Protein AF-A0A3A6MQ26-F1 (afdb_monomer_lite)

Secondary structure (DSSP, 8-state):
---PPPHHHHHHHHHHHHHHHHHHHHHHHHH---HHHHHHHHHHHHHHHHHHHHHHHHHHHTTSS--------------S----------------HHHHHHHHHHHHHHH-TT--TT--GGGSS------

Foldseek 3Di:
DDDDDDPLNVLVVLLVVLVVLLVVLVVCLVPDPDPVVNVVSVVVSVVSVVSNVVSQVVCVVVVSDDDDPDPCPDPPDDVPDPPDPDDDDPDDDDDDVVVVVVVVVVVVCVPDVPDDPPDDPVPPDDDDDDD

pLDDT: mean 73.99, std 23.33, range [37.56, 98.75]

Structure (mmCIF, N/CA/C/O backbone):
data_AF-A0A3A6MQ26-F1
#
_entry.id   AF-A0A3A6MQ26-F1
#
loop_
_atom_site.group_PDB
_atom_site.id
_atom_site.type_symbol
_atom_site.label_atom_id
_atom_site.label_alt_id
_atom_sit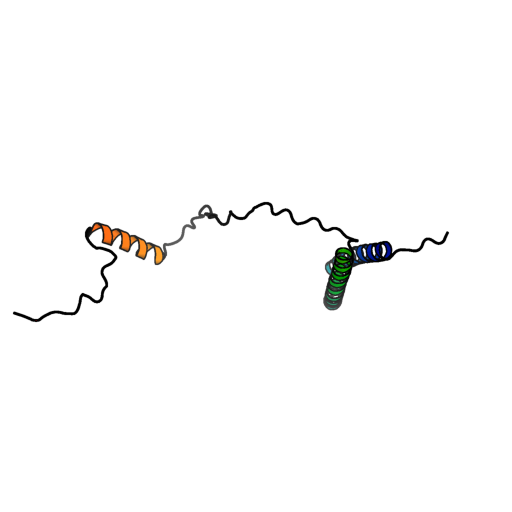e.label_comp_id
_atom_site.label_asym_id
_atom_site.label_entity_id
_atom_site.label_seq_id
_atom_site.pdbx_PDB_ins_code
_atom_site.Cartn_x
_atom_site.Cartn_y
_atom_site.Cartn_z
_atom_site.occupancy
_atom_site.B_iso_or_equiv
_atom_site.auth_seq_id
_atom_site.auth_comp_id
_atom_site.auth_asym_id
_atom_site.auth_atom_id
_atom_site.pdbx_PDB_model_num
ATOM 1 N N . MET A 1 1 ? 26.925 -3.042 -21.849 1.00 47.22 1 MET A N 1
ATOM 2 C CA . MET A 1 1 ? 25.498 -3.212 -22.196 1.00 47.22 1 MET A CA 1
ATOM 3 C C . MET A 1 1 ? 24.687 -2.559 -21.090 1.00 47.22 1 MET A C 1
ATOM 5 O O . MET A 1 1 ? 24.976 -2.830 -19.935 1.00 47.22 1 MET A O 1
ATOM 9 N N . MET A 1 2 ? 23.783 -1.636 -21.421 1.00 57.19 2 MET A N 1
ATOM 10 C CA . MET A 1 2 ? 22.951 -0.926 -20.440 1.00 57.19 2 MET A CA 1
ATOM 11 C C . MET A 1 2 ? 21.754 -1.821 -20.103 1.00 57.19 2 MET A C 1
ATOM 13 O O . MET A 1 2 ? 20.963 -2.114 -20.999 1.00 57.19 2 MET A O 1
ATOM 17 N N . ASN A 1 3 ? 21.660 -2.300 -18.861 1.00 69.44 3 ASN A N 1
ATOM 18 C CA . ASN A 1 3 ? 20.541 -3.130 -18.414 1.00 69.44 3 ASN A CA 1
ATOM 19 C C . ASN A 1 3 ? 19.303 -2.229 -18.318 1.00 69.44 3 ASN A C 1
ATOM 21 O O . ASN A 1 3 ? 19.236 -1.364 -17.447 1.00 69.44 3 ASN A O 1
ATOM 25 N N . LYS A 1 4 ? 18.372 -2.358 -19.267 1.00 80.81 4 LYS A N 1
ATOM 26 C CA . LYS A 1 4 ? 17.081 -1.674 -19.185 1.00 80.81 4 LYS A CA 1
ATOM 27 C C . LYS A 1 4 ? 16.178 -2.503 -18.287 1.00 80.81 4 LYS A C 1
ATOM 29 O O . LYS A 1 4 ? 15.971 -3.673 -18.585 1.00 80.81 4 LYS A O 1
ATOM 34 N N . LEU A 1 5 ? 15.669 -1.881 -17.229 1.00 87.81 5 LEU A N 1
ATOM 35 C CA . LEU A 1 5 ? 14.565 -2.437 -16.458 1.00 87.81 5 LEU A CA 1
ATOM 36 C C . LEU A 1 5 ? 13.350 -2.527 -17.375 1.00 87.81 5 LEU A C 1
ATOM 38 O O . LEU A 1 5 ? 13.033 -1.553 -18.069 1.00 87.81 5 LEU A O 1
ATOM 42 N N . ASP A 1 6 ? 12.723 -3.695 -17.414 1.00 91.94 6 ASP A N 1
ATOM 43 C CA . ASP A 1 6 ? 11.444 -3.845 -18.089 1.00 91.94 6 ASP A CA 1
ATOM 44 C C . ASP A 1 6 ? 10.286 -3.443 -17.156 1.00 91.94 6 ASP A C 1
ATOM 46 O O . ASP A 1 6 ? 10.456 -3.231 -15.952 1.00 91.94 6 ASP A O 1
ATOM 50 N N . ASP A 1 7 ? 9.086 -3.297 -17.719 1.00 94.31 7 ASP A N 1
ATOM 51 C CA . ASP A 1 7 ? 7.893 -2.937 -16.947 1.00 94.31 7 ASP A CA 1
ATOM 52 C C . ASP A 1 7 ? 7.602 -3.941 -15.822 1.00 94.31 7 ASP A C 1
ATOM 54 O O . ASP A 1 7 ? 7.019 -3.575 -14.804 1.00 94.31 7 ASP A O 1
ATOM 58 N N . ARG A 1 8 ? 7.967 -5.215 -15.996 1.00 95.00 8 ARG A N 1
ATOM 59 C CA . ARG A 1 8 ? 7.733 -6.247 -14.988 1.00 95.00 8 ARG A CA 1
ATOM 60 C C . ARG A 1 8 ? 8.676 -6.060 -13.809 1.00 95.00 8 ARG A C 1
ATOM 62 O O . ARG A 1 8 ? 8.207 -6.156 -12.677 1.00 95.00 8 ARG A O 1
ATOM 69 N N . ASP A 1 9 ? 9.948 -5.780 -14.057 1.00 95.31 9 ASP A N 1
ATOM 70 C CA . ASP A 1 9 ? 10.951 -5.516 -13.029 1.00 95.31 9 ASP A CA 1
ATOM 71 C C . ASP A 1 9 ? 10.550 -4.290 -12.204 1.00 95.31 9 ASP A C 1
ATOM 73 O O . ASP A 1 9 ? 10.480 -4.369 -10.980 1.00 95.31 9 ASP A O 1
ATOM 77 N N . ILE A 1 10 ? 10.175 -3.192 -12.873 1.00 96.06 10 ILE A N 1
ATOM 78 C CA . ILE A 1 10 ? 9.740 -1.950 -12.211 1.00 96.06 10 ILE A CA 1
ATOM 79 C C . ILE A 1 10 ? 8.506 -2.198 -11.337 1.00 96.06 10 ILE A C 1
ATOM 81 O O . ILE A 1 10 ? 8.453 -1.771 -10.187 1.00 96.06 10 ILE A O 1
ATOM 85 N N . LEU A 1 11 ? 7.495 -2.892 -11.867 1.00 96.94 11 LEU A N 1
ATOM 86 C CA . LEU A 1 11 ? 6.273 -3.159 -11.108 1.00 96.94 11 LEU A CA 1
ATOM 87 C C . LEU A 1 11 ? 6.490 -4.148 -9.964 1.00 96.94 11 LEU A C 1
ATOM 89 O O . LEU A 1 11 ? 5.805 -4.047 -8.950 1.00 96.94 11 LEU A O 1
ATOM 93 N N . THR A 1 12 ? 7.427 -5.084 -10.116 1.00 96.75 12 THR A N 1
ATOM 94 C CA . THR A 1 12 ? 7.802 -6.014 -9.046 1.00 96.75 12 THR A CA 1
ATOM 95 C C . THR A 1 12 ? 8.464 -5.264 -7.897 1.00 96.75 12 THR A C 1
ATOM 97 O O . THR A 1 12 ? 8.033 -5.434 -6.761 1.00 96.75 12 THR A O 1
ATOM 100 N N . ASP A 1 13 ? 9.417 -4.382 -8.200 1.00 97.31 13 ASP A N 1
ATOM 101 C CA . ASP 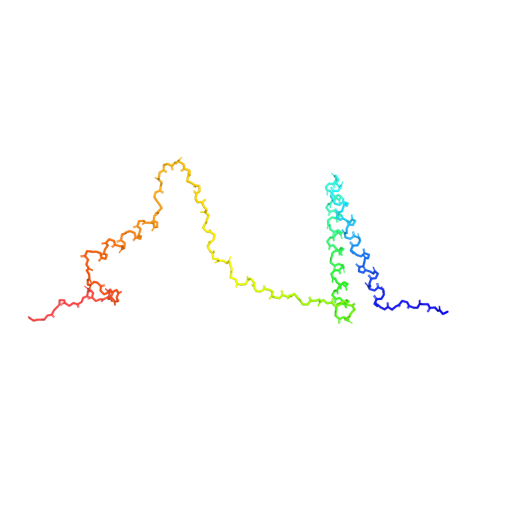A 1 13 ? 10.082 -3.512 -7.222 1.00 97.31 13 ASP A CA 1
ATOM 102 C C . ASP A 1 13 ? 9.059 -2.650 -6.464 1.00 97.31 13 ASP A C 1
ATOM 104 O O . ASP A 1 13 ? 8.947 -2.725 -5.243 1.00 97.31 13 ASP A O 1
ATOM 108 N N . CYS A 1 14 ? 8.170 -1.961 -7.191 1.00 97.62 14 CYS A N 1
ATOM 109 C CA . CYS A 1 14 ? 7.092 -1.176 -6.580 1.00 97.62 14 CYS A CA 1
ATOM 110 C C . CYS A 1 14 ? 6.141 -2.024 -5.710 1.00 97.62 14 CYS A C 1
ATOM 112 O O . CYS A 1 14 ? 5.644 -1.555 -4.686 1.00 97.62 14 CYS A O 1
ATOM 114 N N . LEU A 1 15 ? 5.842 -3.265 -6.112 1.00 98.06 15 LEU A N 1
ATOM 115 C CA . LEU A 1 15 ? 4.981 -4.163 -5.340 1.00 98.06 15 LEU A CA 1
ATOM 116 C C . LEU A 1 15 ? 5.651 -4.604 -4.030 1.00 98.06 15 LEU A C 1
ATOM 118 O O . LEU A 1 15 ? 4.962 -4.779 -3.022 1.00 98.06 15 LEU A O 1
ATOM 122 N N . GLU A 1 16 ? 6.960 -4.847 -4.053 1.00 98.00 16 GLU A N 1
ATOM 123 C CA . GLU A 1 16 ? 7.751 -5.202 -2.874 1.00 98.00 16 GLU A CA 1
ATOM 124 C C . GLU A 1 16 ? 7.878 -4.018 -1.916 1.00 98.00 16 GLU A C 1
ATOM 126 O O . GLU A 1 16 ? 7.569 -4.171 -0.729 1.00 98.00 16 GLU A O 1
ATOM 131 N N . ASP A 1 17 ? 8.196 -2.837 -2.442 1.00 98.19 17 ASP A N 1
ATOM 132 C CA . ASP A 1 17 ? 8.251 -1.591 -1.679 1.00 98.19 17 ASP A CA 1
ATOM 133 C C . ASP A 1 17 ? 6.922 -1.297 -0.987 1.00 98.19 17 ASP A C 1
ATOM 135 O O . ASP A 1 17 ? 6.905 -1.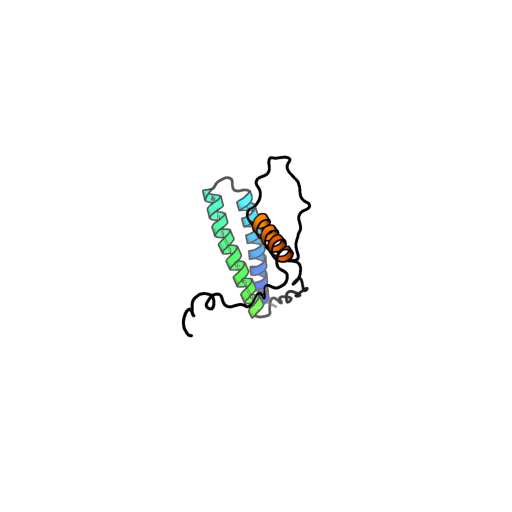016 0.211 1.00 98.19 17 ASP A O 1
ATOM 139 N N . ALA A 1 18 ? 5.793 -1.458 -1.683 1.00 98.12 18 ALA A N 1
ATOM 140 C CA . ALA A 1 18 ? 4.487 -1.196 -1.087 1.00 98.12 18 ALA A CA 1
ATOM 141 C C . ALA A 1 18 ? 4.142 -2.170 0.057 1.00 98.12 18 ALA A C 1
ATOM 143 O O . ALA A 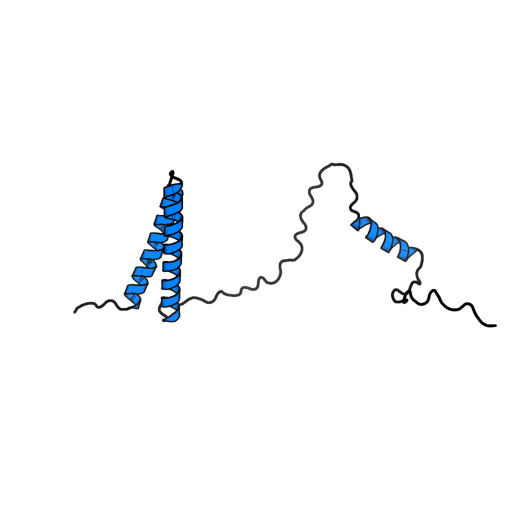1 18 ? 3.551 -1.795 1.074 1.00 98.12 18 ALA A O 1
ATOM 144 N N . LYS A 1 19 ? 4.555 -3.443 -0.045 1.00 98.12 19 LYS A N 1
ATOM 145 C CA . LYS A 1 19 ? 4.403 -4.425 1.050 1.00 98.12 19 LYS A CA 1
ATOM 146 C C . LYS A 1 19 ? 5.278 -4.071 2.247 1.00 98.12 19 LYS A C 1
ATOM 148 O O . LYS A 1 19 ? 4.846 -4.199 3.401 1.00 98.12 19 LYS A O 1
ATOM 153 N N . TRP A 1 20 ? 6.509 -3.649 1.976 1.00 98.44 20 TRP A N 1
ATOM 154 C CA . TRP A 1 20 ? 7.442 -3.231 3.008 1.00 98.44 20 TRP A CA 1
ATOM 155 C C . TRP A 1 20 ? 6.959 -1.954 3.710 1.00 98.44 20 TRP A C 1
ATOM 157 O O . TRP A 1 20 ? 6.869 -1.928 4.938 1.00 98.44 20 TRP A O 1
ATOM 167 N N . GLY A 1 21 ? 6.544 -0.940 2.947 1.00 97.88 21 GLY A N 1
ATOM 168 C CA . GLY A 1 21 ? 5.960 0.305 3.446 1.00 97.88 21 GLY A CA 1
ATOM 169 C C . GLY A 1 21 ? 4.716 0.052 4.294 1.00 97.88 21 GLY A C 1
ATOM 170 O O . GLY A 1 21 ? 4.630 0.527 5.425 1.00 97.88 21 GLY A O 1
ATOM 171 N N . SER A 1 22 ? 3.805 -0.801 3.816 1.00 98.44 22 SER A N 1
ATOM 172 C CA . SER A 1 22 ? 2.632 -1.260 4.571 1.00 98.44 22 SER A CA 1
ATOM 173 C C . SER A 1 22 ? 3.011 -1.872 5.929 1.00 98.44 22 SER A C 1
ATOM 175 O O . SER A 1 22 ? 2.407 -1.548 6.952 1.00 98.44 22 SER A O 1
ATOM 177 N N . SER A 1 23 ? 4.035 -2.728 5.969 1.00 98.56 23 SER A N 1
ATOM 178 C CA . SER A 1 23 ? 4.505 -3.344 7.221 1.00 98.56 23 SER A CA 1
ATOM 179 C C . SER A 1 23 ? 5.106 -2.309 8.180 1.00 98.56 23 SER A C 1
ATOM 181 O O . SER A 1 23 ? 4.846 -2.354 9.383 1.00 98.56 23 SER A O 1
ATOM 183 N N . SER A 1 24 ? 5.858 -1.344 7.649 1.00 98.38 24 SER A N 1
ATOM 184 C CA . SER A 1 24 ? 6.438 -0.240 8.421 1.00 98.38 24 SER A CA 1
ATOM 185 C C . SER A 1 24 ? 5.362 0.669 9.022 1.00 98.38 24 SER A C 1
ATOM 187 O O . SER A 1 24 ? 5.429 0.996 10.208 1.00 98.38 24 SER A O 1
ATOM 189 N N . TYR A 1 25 ? 4.328 1.023 8.250 1.00 98.62 25 TYR A N 1
ATOM 190 C CA . TYR A 1 25 ? 3.185 1.783 8.759 1.00 98.62 25 TYR A CA 1
ATOM 191 C C . TYR A 1 25 ? 2.449 1.039 9.870 1.00 98.62 25 TYR A C 1
ATOM 193 O O . TYR A 1 25 ? 2.110 1.648 10.884 1.00 98.62 25 TYR A O 1
ATOM 201 N N . HIS A 1 26 ? 2.242 -0.271 9.714 1.00 98.56 26 HIS A N 1
ATOM 202 C CA . HIS A 1 26 ? 1.602 -1.083 10.742 1.00 98.56 26 HIS A CA 1
ATOM 203 C C . HIS A 1 26 ? 2.345 -0.992 12.082 1.00 98.56 26 HIS A C 1
ATOM 205 O O . HIS A 1 26 ? 1.726 -0.697 13.105 1.00 98.56 26 HIS A O 1
ATOM 211 N N . MET A 1 27 ? 3.671 -1.160 12.073 1.00 98.69 27 MET A N 1
ATOM 212 C CA . MET A 1 27 ? 4.485 -1.042 13.289 1.00 98.69 27 MET A CA 1
ATOM 213 C C . MET A 1 27 ? 4.436 0.374 13.872 1.00 98.69 27 MET A C 1
ATOM 215 O O . MET A 1 27 ? 4.188 0.540 15.065 1.00 98.69 27 MET A O 1
ATOM 219 N N . ALA A 1 28 ? 4.555 1.406 13.031 1.00 98.50 28 ALA A N 1
ATOM 220 C CA . ALA A 1 28 ? 4.479 2.796 13.477 1.00 98.50 28 ALA A CA 1
ATOM 221 C C . ALA A 1 28 ? 3.129 3.135 14.142 1.00 98.50 28 ALA A C 1
ATOM 223 O O . ALA A 1 28 ? 3.094 3.863 15.131 1.00 98.50 28 ALA A O 1
ATOM 224 N N . ILE A 1 29 ? 2.014 2.593 13.638 1.00 98.75 29 ILE A N 1
ATOM 225 C CA . ILE A 1 29 ? 0.676 2.770 14.231 1.00 98.75 29 ILE A CA 1
ATOM 226 C C . ILE A 1 29 ? 0.576 2.099 15.605 1.00 98.75 29 ILE A C 1
ATOM 228 O O . ILE A 1 29 ? -0.080 2.647 16.495 1.00 98.75 29 ILE A O 1
ATOM 232 N N . LEU A 1 30 ? 1.179 0.917 15.775 1.00 98.50 30 LEU A N 1
ATOM 233 C CA . LEU A 1 30 ? 1.186 0.196 17.053 1.00 98.50 30 LEU A CA 1
ATOM 234 C C . LEU A 1 30 ? 2.007 0.927 18.123 1.00 98.50 30 LEU A C 1
ATOM 236 O O . LEU A 1 30 ? 1.642 0.897 19.295 1.00 98.50 30 LEU A O 1
ATOM 240 N N . GLU A 1 31 ? 3.085 1.597 17.721 1.00 98.38 31 GLU A N 1
ATOM 241 C CA . GLU A 1 31 ? 3.998 2.308 18.623 1.00 98.38 31 GLU A CA 1
ATOM 242 C C . GLU A 1 31 ? 3.619 3.787 18.845 1.00 98.38 31 GLU A C 1
ATOM 244 O O . GLU A 1 31 ? 4.159 4.452 19.735 1.00 98.38 31 GLU A O 1
ATOM 249 N N . ALA A 1 32 ? 2.676 4.329 18.067 1.00 98.12 32 ALA A N 1
ATOM 250 C CA . ALA A 1 32 ? 2.262 5.724 18.162 1.00 98.12 32 ALA A CA 1
ATOM 251 C C . ALA A 1 32 ? 1.462 6.011 19.447 1.00 98.12 32 ALA A C 1
ATOM 253 O O . ALA A 1 32 ? 0.289 5.664 19.565 1.00 98.12 32 ALA A O 1
ATOM 254 N N . ALA A 1 33 ? 2.073 6.748 20.378 1.00 97.50 33 ALA A N 1
ATOM 255 C CA . ALA A 1 33 ? 1.426 7.193 21.618 1.00 97.50 33 ALA A CA 1
ATOM 256 C C . ALA A 1 33 ? 0.535 8.444 21.454 1.00 97.50 33 ALA A C 1
ATOM 258 O O . ALA A 1 33 ? -0.248 8.777 22.343 1.00 97.50 33 ALA A O 1
ATOM 259 N N . ASN A 1 34 ? 0.676 9.180 20.346 1.00 98.12 34 ASN A N 1
ATOM 260 C CA . ASN A 1 34 ? -0.094 10.393 20.067 1.00 98.12 34 ASN A CA 1
ATOM 261 C C . ASN A 1 34 ? -1.237 10.082 19.092 1.00 98.12 34 ASN A C 1
ATOM 263 O O . ASN A 1 34 ? -0.983 9.739 17.939 1.00 98.12 34 ASN A O 1
ATOM 267 N N . GLU A 1 35 ? -2.482 10.249 19.540 1.00 98.06 35 GLU A N 1
ATOM 268 C CA . GLU A 1 35 ? -3.677 9.909 18.752 1.00 98.06 35 GLU A CA 1
ATOM 269 C C . GLU A 1 35 ? -3.783 10.653 17.408 1.00 98.06 35 GLU A C 1
ATOM 271 O O . GLU A 1 35 ? -4.024 10.001 16.391 1.00 98.06 35 GLU A O 1
ATOM 276 N N . PRO A 1 36 ? -3.567 11.982 17.325 1.00 98.44 36 PRO A N 1
ATOM 277 C CA . PRO A 1 36 ? -3.503 12.667 16.035 1.00 98.44 36 PRO A CA 1
ATOM 278 C C . PRO A 1 36 ? -2.497 12.051 15.054 1.00 98.44 36 PRO A C 1
ATOM 280 O O . PRO A 1 36 ? -2.850 11.784 13.909 1.00 98.44 36 PRO A O 1
ATOM 283 N N . ILE A 1 37 ? -1.266 11.776 15.500 1.00 98.12 37 ILE A N 1
ATOM 284 C CA . ILE A 1 37 ? -0.234 11.152 14.657 1.00 98.12 37 ILE A CA 1
ATOM 285 C C . ILE A 1 37 ? -0.661 9.742 14.251 1.00 98.12 37 ILE A C 1
ATOM 287 O O . ILE A 1 37 ? -0.563 9.386 13.078 1.00 98.12 37 ILE A O 1
ATOM 291 N N . ARG A 1 38 ? -1.183 8.957 15.196 1.00 98.69 38 ARG A N 1
ATOM 292 C CA . ARG A 1 38 ? -1.680 7.604 14.942 1.00 98.69 38 ARG A CA 1
ATOM 293 C C . ARG A 1 38 ? -2.765 7.595 13.864 1.00 98.69 38 ARG A C 1
ATOM 295 O O . ARG A 1 38 ? -2.724 6.761 12.963 1.00 98.69 38 ARG A O 1
ATOM 302 N N . ASN A 1 39 ? -3.701 8.540 13.918 1.00 98.69 39 ASN A N 1
ATOM 303 C CA . ASN A 1 39 ? -4.762 8.673 12.921 1.00 98.69 39 ASN A CA 1
ATOM 304 C C . ASN A 1 39 ? -4.221 9.073 11.542 1.00 98.69 39 ASN A C 1
ATOM 306 O O . ASN A 1 39 ? -4.670 8.520 10.540 1.00 98.69 39 ASN A O 1
ATOM 310 N N . THR A 1 40 ? -3.228 9.962 11.476 1.00 98.69 40 THR A N 1
ATOM 311 C CA . THR A 1 40 ? -2.541 10.285 10.215 1.00 98.69 40 THR A CA 1
ATOM 312 C C . THR A 1 40 ? -1.841 9.058 9.631 1.00 98.69 40 THR A C 1
ATOM 314 O O . THR A 1 40 ? -1.977 8.780 8.443 1.00 98.69 40 THR A O 1
ATOM 317 N N . LEU A 1 41 ? -1.134 8.281 10.457 1.00 98.69 41 LEU A N 1
ATOM 318 C CA . LEU A 1 41 ? -0.476 7.050 10.011 1.00 98.69 41 LEU A CA 1
ATOM 319 C C . LEU A 1 41 ? -1.489 6.013 9.514 1.00 98.69 41 LEU A C 1
ATOM 321 O O . LEU A 1 41 ? -1.240 5.375 8.500 1.00 98.69 41 LEU A O 1
ATOM 325 N N . LEU A 1 42 ? -2.645 5.877 10.172 1.00 98.69 42 LEU A N 1
ATOM 326 C CA . LEU A 1 42 ? -3.737 5.017 9.704 1.00 98.69 42 LEU A CA 1
ATOM 327 C C . LEU A 1 42 ? -4.264 5.437 8.327 1.00 98.69 42 LEU A C 1
ATOM 329 O O . LEU A 1 42 ? -4.540 4.575 7.498 1.00 98.69 42 LEU A O 1
ATOM 333 N N . GLN A 1 43 ? -4.406 6.740 8.073 1.00 98.69 43 GLN A N 1
ATOM 334 C CA . GLN A 1 43 ? -4.828 7.243 6.763 1.00 98.69 43 GLN A CA 1
ATOM 335 C C . GLN A 1 43 ? -3.796 6.901 5.685 1.00 98.69 43 GLN A C 1
ATOM 337 O O . GLN A 1 43 ? -4.148 6.258 4.701 1.00 98.69 43 GLN A O 1
ATOM 342 N N . LEU A 1 44 ? -2.521 7.221 5.926 1.00 98.44 44 LEU A N 1
ATOM 343 C CA . LEU A 1 44 ? -1.429 6.895 5.003 1.00 98.44 44 LEU A CA 1
ATOM 344 C C . LEU A 1 44 ? -1.312 5.388 4.760 1.00 98.44 44 LEU A C 1
ATOM 346 O O . LEU A 1 44 ? -1.098 4.952 3.635 1.00 98.44 44 LEU A O 1
ATOM 350 N N . HIS A 1 45 ? -1.502 4.579 5.800 1.00 98.69 45 HIS A N 1
ATOM 351 C CA . HIS A 1 45 ? -1.472 3.130 5.677 1.00 98.69 45 HIS A CA 1
ATOM 352 C C . HIS A 1 45 ? -2.594 2.603 4.777 1.00 98.69 45 HIS A C 1
ATOM 354 O O . HIS A 1 45 ? -2.354 1.710 3.969 1.00 98.69 45 HIS A O 1
ATOM 360 N N . ASN A 1 46 ? -3.805 3.161 4.877 1.00 98.69 46 ASN A N 1
ATOM 361 C CA . ASN A 1 46 ? -4.900 2.792 3.981 1.00 98.69 46 ASN A CA 1
ATOM 362 C C . ASN A 1 46 ? -4.593 3.170 2.527 1.00 98.69 46 ASN A C 1
ATOM 364 O O . ASN A 1 46 ? -4.851 2.366 1.631 1.00 98.69 46 ASN A O 1
ATOM 368 N N . ASP A 1 47 ? -4.009 4.347 2.293 1.00 98.56 47 ASP A N 1
ATOM 369 C CA . ASP A 1 47 ? -3.580 4.770 0.957 1.00 98.56 47 ASP A CA 1
ATOM 370 C C . ASP A 1 47 ? -2.507 3.82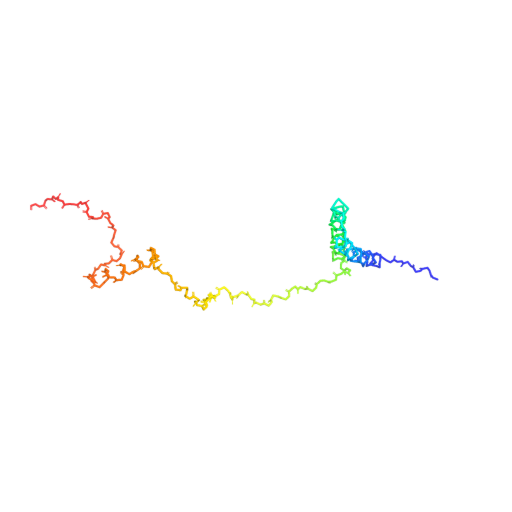8 0.386 1.00 98.56 47 ASP A C 1
ATOM 372 O O . ASP A 1 47 ? -2.605 3.401 -0.766 1.00 98.56 47 ASP A O 1
ATOM 376 N N . GLU A 1 48 ? -1.545 3.416 1.215 1.00 98.50 48 GLU A N 1
ATOM 377 C CA . GLU A 1 48 ? -0.497 2.455 0.854 1.00 98.50 48 GLU A CA 1
ATOM 378 C C . GLU A 1 48 ? -1.078 1.079 0.484 1.00 98.50 48 GLU A C 1
ATOM 380 O O . GLU A 1 48 ? -0.703 0.476 -0.523 1.00 98.50 48 GLU A O 1
ATOM 385 N N . LEU A 1 49 ? -2.057 0.588 1.251 1.00 98.62 49 LEU A N 1
ATOM 386 C CA . LEU A 1 49 ? -2.750 -0.669 0.952 1.00 98.62 49 LEU A CA 1
ATOM 387 C C . LEU A 1 49 ? -3.527 -0.591 -0.371 1.00 98.62 49 LEU A C 1
ATOM 389 O O . LEU A 1 49 ? -3.534 -1.553 -1.145 1.00 98.62 49 LEU A O 1
ATOM 393 N N . MET A 1 50 ? -4.156 0.552 -0.666 1.00 98.62 50 MET A N 1
ATOM 394 C CA . MET A 1 50 ? -4.816 0.776 -1.956 1.00 98.62 50 MET A CA 1
ATOM 395 C C . MET A 1 50 ? -3.807 0.807 -3.110 1.00 98.62 50 MET A C 1
ATOM 397 O O . MET A 1 50 ? -4.053 0.192 -4.151 1.00 98.62 50 MET A O 1
ATOM 401 N N . LEU A 1 51 ? -2.659 1.468 -2.934 1.00 98.25 51 LEU A N 1
ATOM 402 C CA . LEU A 1 51 ? -1.577 1.483 -3.920 1.00 98.25 51 LEU A CA 1
ATOM 403 C C . LEU A 1 51 ? -1.076 0.063 -4.214 1.00 98.25 51 LEU A C 1
ATOM 405 O O . LEU A 1 51 ? -1.049 -0.353 -5.375 1.00 98.25 51 LEU A O 1
ATOM 409 N N . GLN A 1 52 ? -0.756 -0.707 -3.171 1.00 98.50 52 GLN A N 1
ATOM 410 C CA . GLN A 1 52 ? -0.315 -2.097 -3.290 1.00 98.50 52 GLN A CA 1
ATOM 411 C C . GLN A 1 52 ? -1.330 -2.937 -4.080 1.00 98.50 52 GLN A C 1
ATOM 413 O O . GLN A 1 52 ? -0.946 -3.700 -4.976 1.00 98.50 52 GLN A O 1
ATOM 418 N N . LYS A 1 53 ? -2.628 -2.776 -3.788 1.00 98.31 53 LYS A N 1
ATOM 419 C CA . LYS A 1 53 ? -3.713 -3.478 -4.484 1.00 98.31 53 LYS A CA 1
ATOM 420 C C . LYS A 1 53 ? -3.776 -3.116 -5.968 1.00 98.31 53 LYS A C 1
ATOM 422 O O . LYS A 1 53 ? -3.874 -4.018 -6.799 1.00 98.31 53 LYS A O 1
ATOM 427 N N . ASN A 1 54 ? -3.663 -1.834 -6.303 1.00 98.38 54 ASN A N 1
ATOM 428 C CA . ASN A 1 54 ? -3.666 -1.365 -7.689 1.00 98.38 54 ASN A CA 1
ATOM 429 C C . ASN A 1 54 ? -2.476 -1.924 -8.485 1.00 98.38 54 ASN A C 1
ATOM 431 O O . ASN A 1 54 ? -2.651 -2.387 -9.614 1.00 98.38 54 ASN A O 1
ATOM 435 N N . ILE A 1 55 ? -1.276 -1.941 -7.891 1.00 98.06 55 ILE A N 1
ATOM 436 C CA . ILE A 1 55 ? -0.082 -2.528 -8.521 1.00 98.06 55 ILE A CA 1
ATOM 437 C C . ILE A 1 55 ? -0.301 -4.023 -8.763 1.00 98.06 55 ILE A C 1
ATOM 439 O O . ILE A 1 55 ? -0.088 -4.504 -9.877 1.00 98.06 55 ILE A O 1
ATOM 443 N N . PHE A 1 56 ? -0.783 -4.751 -7.752 1.00 98.12 56 PHE A N 1
ATOM 444 C CA . PHE A 1 56 ? -1.086 -6.175 -7.875 1.00 98.12 56 PHE A CA 1
ATOM 445 C C . PHE A 1 56 ? -2.073 -6.458 -9.014 1.00 98.12 56 PHE A C 1
ATOM 447 O O . PHE A 1 56 ? -1.830 -7.340 -9.836 1.00 98.12 56 PHE A O 1
ATOM 454 N N . GLU A 1 57 ? -3.174 -5.710 -9.093 1.00 97.69 57 GLU A N 1
ATOM 455 C CA . GLU A 1 57 ? -4.176 -5.890 -10.147 1.00 97.69 57 GLU A CA 1
ATOM 456 C C . GLU A 1 57 ? -3.610 -5.601 -11.533 1.00 97.69 57 GLU A C 1
ATOM 458 O O . GLU A 1 57 ? -3.846 -6.372 -12.462 1.00 97.69 57 GLU A O 1
ATOM 463 N N . MET A 1 58 ? -2.816 -4.541 -11.672 1.00 97.12 58 MET A N 1
ATOM 464 C CA . MET A 1 58 ? -2.162 -4.209 -12.933 1.00 97.12 58 MET A CA 1
ATOM 465 C C . MET A 1 58 ? -1.178 -5.304 -13.366 1.00 97.12 58 MET A C 1
ATOM 467 O O . MET A 1 58 ? -1.180 -5.708 -14.531 1.00 97.12 58 MET A O 1
ATOM 471 N N . MET A 1 59 ? -0.362 -5.823 -12.443 1.00 97.62 59 MET A N 1
ATOM 472 C CA . MET A 1 59 ? 0.549 -6.932 -12.734 1.00 97.62 59 MET A CA 1
ATOM 473 C C . MET A 1 59 ? -0.215 -8.208 -13.096 1.00 97.62 59 MET A C 1
ATOM 475 O O . MET A 1 59 ? 0.181 -8.916 -14.022 1.00 97.62 59 MET A O 1
ATOM 479 N N . HIS A 1 60 ? -1.321 -8.495 -12.409 1.00 96.38 60 HIS A N 1
ATOM 480 C CA . HIS A 1 60 ? -2.169 -9.645 -12.705 1.00 96.38 60 HIS A CA 1
ATOM 481 C C . HIS A 1 60 ? -2.789 -9.549 -14.107 1.00 96.38 60 HIS A C 1
ATOM 483 O O . HIS A 1 60 ? -2.669 -10.484 -14.896 1.00 96.38 60 HIS A O 1
ATOM 489 N N . GLN A 1 61 ? -3.375 -8.399 -14.458 1.00 96.25 61 GLN A N 1
ATOM 490 C CA . GLN A 1 61 ? -3.985 -8.156 -15.773 1.00 96.25 61 GLN A CA 1
ATOM 491 C C . GLN A 1 61 ? -2.978 -8.274 -16.925 1.00 96.25 61 GLN A C 1
ATOM 493 O O . GLN A 1 61 ? -3.333 -8.723 -18.013 1.00 96.25 61 GLN A O 1
ATOM 498 N N . ARG A 1 62 ? -1.715 -7.899 -16.690 1.00 95.50 62 ARG A N 1
ATOM 499 C CA . ARG A 1 62 ? -0.620 -8.024 -17.667 1.00 95.50 62 ARG A CA 1
ATOM 500 C C . ARG A 1 62 ? 0.021 -9.418 -17.699 1.00 95.50 62 ARG A C 1
ATOM 502 O O . ARG A 1 62 ? 0.930 -9.646 -18.491 1.00 95.50 62 ARG A O 1
ATOM 509 N N . GLY A 1 63 ? -0.420 -10.346 -16.847 1.00 95.25 63 GLY A N 1
ATOM 510 C CA . GLY A 1 63 ? 0.154 -11.691 -16.736 1.00 95.25 63 GLY A CA 1
ATOM 511 C C . GLY A 1 63 ? 1.523 -11.737 -16.048 1.00 95.25 63 GLY A C 1
ATOM 512 O O . GLY A 1 63 ? 2.204 -12.757 -16.100 1.00 95.25 63 GLY A O 1
ATOM 513 N N . PHE A 1 64 ? 1.941 -10.652 -15.395 1.00 95.44 64 PHE A N 1
ATOM 514 C CA . PHE A 1 64 ? 3.219 -10.565 -14.682 1.00 95.44 64 PHE A CA 1
ATOM 515 C C . PHE A 1 64 ? 3.167 -11.215 -13.298 1.00 95.44 64 PHE A C 1
ATOM 517 O O . PHE A 1 64 ? 4.209 -11.614 -12.773 1.00 95.44 64 PHE A O 1
ATOM 524 N N . TYR A 1 65 ? 1.961 -11.344 -12.735 1.00 94.31 65 TYR A N 1
ATOM 525 C CA . TYR A 1 65 ? 1.709 -11.976 -11.444 1.00 94.31 65 TYR A CA 1
ATOM 526 C C . TYR A 1 65 ? 0.608 -13.049 -11.567 1.00 94.31 65 TYR A C 1
ATOM 528 O O . TYR A 1 65 ? -0.585 -12.716 -11.569 1.00 94.31 65 TYR A O 1
ATOM 536 N N . PRO A 1 66 ? 0.971 -14.337 -11.712 1.00 88.00 66 PRO A N 1
ATOM 537 C CA . PRO A 1 66 ? -0.005 -15.417 -11.753 1.00 88.00 66 PRO A CA 1
ATOM 538 C C . PRO A 1 66 ? -0.648 -15.596 -10.375 1.00 88.00 66 PRO A C 1
ATOM 540 O O . PRO A 1 66 ? 0.021 -15.542 -9.344 1.00 88.00 66 PRO A O 1
ATOM 543 N N . VAL A 1 67 ? -1.963 -15.802 -10.363 1.00 86.88 67 VAL A N 1
ATOM 544 C CA . VAL A 1 67 ? -2.732 -16.068 -9.145 1.00 86.88 67 VAL A CA 1
ATOM 545 C C . VAL A 1 67 ? -3.274 -17.479 -9.260 1.00 86.88 67 VAL A C 1
ATOM 547 O O . VAL A 1 67 ? -4.028 -17.775 -10.187 1.00 86.88 67 VAL A O 1
ATOM 550 N N . GLU A 1 68 ? -2.887 -18.344 -8.327 1.00 84.12 68 GLU A N 1
ATOM 551 C CA . GLU A 1 68 ? -3.447 -19.689 -8.247 1.00 84.12 68 GLU A CA 1
ATOM 552 C C . GLU A 1 68 ? -4.948 -19.591 -7.941 1.00 84.12 68 GLU A C 1
ATOM 554 O O . GLU A 1 68 ? -5.343 -18.876 -7.008 1.00 84.12 68 GLU A O 1
ATOM 559 N N . PRO A 1 69 ? -5.816 -20.272 -8.708 1.00 77.75 69 PRO A N 1
ATOM 560 C CA . PRO A 1 69 ? -7.234 -20.286 -8.406 1.00 77.75 69 PRO A CA 1
ATOM 561 C C . PRO A 1 69 ? -7.437 -20.886 -7.015 1.00 77.75 69 PRO A C 1
ATOM 563 O O . PRO A 1 69 ? -6.862 -21.921 -6.679 1.00 77.75 69 PRO A O 1
ATOM 566 N N . ALA A 1 70 ? -8.281 -20.251 -6.200 1.00 76.19 70 ALA A N 1
ATOM 567 C CA . ALA A 1 70 ? -8.636 -20.806 -4.904 1.00 76.19 70 ALA A CA 1
ATOM 568 C C . ALA A 1 70 ? -9.245 -22.202 -5.110 1.00 76.19 70 ALA A C 1
ATOM 570 O O . ALA A 1 70 ? -10.329 -22.335 -5.689 1.00 76.19 70 ALA A O 1
ATOM 571 N N . THR A 1 71 ? -8.550 -23.245 -4.649 1.00 71.56 71 THR A N 1
ATOM 572 C CA . THR A 1 71 ? -9.073 -24.610 -4.663 1.00 71.56 71 THR A CA 1
ATOM 573 C C . THR A 1 71 ? -10.373 -24.612 -3.872 1.00 71.56 71 THR A C 1
ATOM 575 O O . THR A 1 71 ? -10.374 -24.402 -2.659 1.00 71.56 71 THR A O 1
ATOM 578 N N . ARG A 1 72 ? -11.505 -24.822 -4.554 1.00 60.50 72 ARG A N 1
ATOM 579 C CA . ARG A 1 72 ? -12.796 -25.049 -3.899 1.00 60.50 72 ARG A CA 1
ATOM 580 C C . ARG A 1 72 ? -12.758 -26.417 -3.224 1.00 60.50 72 ARG A C 1
ATOM 582 O O . ARG A 1 72 ? -13.331 -27.378 -3.729 1.00 60.50 72 ARG A O 1
ATOM 589 N N . THR A 1 73 ? -12.085 -26.528 -2.087 1.00 57.88 73 THR A N 1
ATOM 590 C CA . THR A 1 73 ? -12.282 -27.672 -1.204 1.00 57.88 73 THR A CA 1
ATOM 591 C C . THR A 1 73 ? -13.688 -27.523 -0.637 1.00 57.88 73 THR A C 1
ATOM 593 O O . THR A 1 73 ? -14.000 -26.544 0.038 1.00 57.88 73 THR A O 1
ATOM 596 N N . ALA A 1 74 ? -14.577 -28.434 -1.015 1.00 53.41 74 ALA A N 1
ATOM 597 C CA . ALA A 1 74 ? -15.979 -28.409 -0.646 1.00 53.41 74 ALA A CA 1
ATOM 598 C C . ALA A 1 74 ? -16.161 -28.437 0.883 1.00 53.41 74 ALA A C 1
ATOM 600 O O . ALA A 1 74 ? -16.187 -29.496 1.494 1.00 53.41 74 ALA A O 1
ATOM 601 N N . THR A 1 75 ? -16.359 -27.276 1.500 1.00 54.84 75 THR A N 1
ATOM 602 C CA . THR A 1 75 ? -17.017 -27.139 2.810 1.00 54.84 75 THR A CA 1
ATOM 603 C C . THR A 1 75 ? -18.368 -26.447 2.641 1.00 54.84 75 THR A C 1
ATOM 605 O O . THR A 1 75 ? -18.751 -25.552 3.383 1.00 54.84 75 THR A O 1
ATOM 608 N N . HIS A 1 76 ? -19.140 -26.896 1.648 1.00 53.00 76 HIS A N 1
ATOM 609 C CA . HIS A 1 76 ? -20.597 -26.822 1.720 1.00 53.00 76 HIS A CA 1
ATOM 610 C C . HIS A 1 76 ? -21.064 -28.108 2.400 1.00 53.00 76 HIS A C 1
ATOM 612 O O . HIS A 1 76 ? -21.198 -29.122 1.723 1.00 53.00 76 HIS A O 1
ATOM 618 N N . GLN A 1 77 ? -21.212 -28.055 3.727 1.00 45.62 77 GLN A N 1
ATOM 619 C CA . GLN A 1 77 ? -22.044 -28.904 4.601 1.00 45.62 77 GLN A CA 1
ATOM 620 C C . GLN A 1 77 ? -21.394 -29.008 5.983 1.00 45.62 77 GLN A C 1
ATOM 622 O O . GLN A 1 77 ? -20.797 -30.020 6.322 1.00 45.62 77 GLN A O 1
ATOM 627 N N . GLN A 1 78 ? -21.502 -27.952 6.789 1.00 47.09 78 GLN A N 1
ATOM 628 C CA . GLN A 1 78 ? -21.480 -28.082 8.252 1.00 47.09 78 GLN A CA 1
ATOM 629 C C . GLN A 1 78 ? -22.132 -26.861 8.925 1.00 47.09 78 GLN A C 1
ATOM 631 O O . GLN A 1 78 ? -21.679 -26.348 9.937 1.00 47.09 78 GLN A O 1
ATOM 636 N N . THR A 1 79 ? -23.276 -26.420 8.400 1.00 49.28 79 THR A N 1
ATOM 637 C CA . THR A 1 79 ? -24.354 -25.881 9.244 1.00 49.28 79 THR A CA 1
ATOM 638 C C . THR A 1 79 ? -25.276 -27.040 9.625 1.00 49.28 79 THR A C 1
ATOM 640 O O . THR A 1 79 ? -26.463 -27.049 9.325 1.00 49.28 79 THR A O 1
ATOM 643 N N . GLN A 1 80 ? -24.717 -28.078 10.249 1.00 53.25 80 GLN A N 1
ATOM 644 C CA . GLN A 1 80 ? -25.500 -29.164 10.827 1.00 53.25 80 GLN A CA 1
ATOM 645 C C . GLN A 1 80 ? -25.259 -29.140 12.334 1.00 53.25 80 GLN A C 1
ATOM 647 O O . GLN A 1 80 ? -24.264 -29.647 12.837 1.00 53.25 80 GLN A O 1
ATOM 652 N N . THR A 1 81 ? -26.154 -28.414 13.012 1.00 49.09 81 THR A N 1
ATOM 653 C CA . THR A 1 81 ? -26.466 -28.501 14.445 1.00 49.09 81 THR A CA 1
ATOM 654 C C . THR A 1 81 ? -25.268 -28.701 15.377 1.00 49.09 81 THR A C 1
ATOM 656 O O . THR A 1 81 ? -25.030 -29.805 15.865 1.00 49.09 81 THR A O 1
ATOM 659 N N . ARG A 1 82 ? -24.578 -27.611 15.732 1.00 46.62 82 ARG A N 1
ATOM 660 C CA . ARG A 1 82 ? -23.846 -27.572 17.003 1.00 46.62 82 ARG A CA 1
ATOM 661 C C . ARG A 1 82 ? -24.889 -27.532 18.124 1.00 46.62 82 ARG A C 1
ATOM 663 O O . ARG A 1 82 ? -25.351 -26.469 18.520 1.00 46.62 82 ARG A O 1
ATOM 670 N N . GLN A 1 83 ? -25.341 -28.709 18.554 1.00 49.84 83 GLN A N 1
ATOM 671 C CA . GLN A 1 83 ? -26.002 -28.861 19.845 1.00 49.84 83 GLN A CA 1
ATOM 672 C C . GLN A 1 83 ? -24.913 -28.646 20.897 1.00 49.84 83 GLN A C 1
ATOM 674 O O . GLN A 1 83 ? -24.024 -29.480 21.063 1.00 49.84 83 GLN A O 1
ATOM 679 N N . GLU A 1 84 ? -24.926 -27.475 21.526 1.00 45.66 84 GLU A N 1
ATOM 680 C CA . GLU A 1 84 ? -24.084 -27.178 22.682 1.00 45.66 84 GLU A CA 1
ATOM 681 C C . GLU A 1 84 ? -24.389 -28.205 23.794 1.00 45.66 84 GLU A C 1
ATOM 683 O O . GLU A 1 84 ? -25.565 -28.420 24.108 1.00 45.66 84 GLU A O 1
ATOM 688 N N . PRO A 1 85 ? -23.380 -28.844 24.415 1.00 46.81 85 PRO A N 1
ATOM 689 C CA . PRO A 1 85 ? -23.571 -29.593 25.650 1.00 46.81 85 PRO A CA 1
ATOM 690 C C . PRO A 1 85 ? -24.155 -28.651 26.707 1.00 46.81 85 PRO A C 1
ATOM 692 O O . PRO A 1 85 ? -23.516 -27.683 27.120 1.00 46.81 85 PRO A O 1
ATOM 695 N N . GLY A 1 86 ? -25.405 -28.900 27.094 1.00 40.22 86 GLY A N 1
ATOM 696 C CA . GLY A 1 86 ? -26.165 -28.024 27.974 1.00 40.22 86 GLY A CA 1
ATOM 697 C C . GLY A 1 86 ? -25.518 -27.877 29.349 1.00 40.22 86 GLY A C 1
ATOM 698 O O . GLY A 1 86 ? -25.575 -28.788 30.171 1.00 40.22 86 GLY A O 1
ATOM 699 N N . TYR A 1 87 ? -24.982 -26.693 29.631 1.00 46.72 87 TYR A N 1
ATOM 700 C CA . TYR A 1 87 ? -24.875 -26.204 31.001 1.00 46.72 87 TYR A CA 1
ATOM 701 C C . TYR A 1 87 ? -26.297 -25.903 31.493 1.00 46.72 87 TYR A C 1
ATOM 703 O O . TYR A 1 87 ? -26.957 -25.010 30.964 1.00 46.72 87 TYR A O 1
ATOM 711 N N . GLN A 1 88 ? -26.784 -26.653 32.484 1.00 46.03 88 GLN A N 1
ATOM 712 C CA . GLN A 1 88 ? -28.025 -26.330 33.189 1.00 46.03 88 GLN A CA 1
ATOM 713 C C . GLN A 1 88 ? -27.694 -25.457 34.407 1.00 46.03 88 GLN A C 1
ATOM 715 O O . GLN A 1 88 ? -27.175 -25.978 35.397 1.00 46.03 88 GLN A O 1
ATOM 720 N N . PRO A 1 89 ? -27.959 -24.139 34.379 1.00 43.00 89 PRO A N 1
ATOM 721 C CA . PRO A 1 89 ? -27.925 -23.351 35.599 1.00 43.00 89 PRO A CA 1
ATOM 722 C C . PRO A 1 89 ? -29.084 -23.784 36.508 1.00 43.00 89 PRO A C 1
ATOM 724 O O . PRO A 1 89 ? -30.243 -23.811 36.095 1.00 43.00 89 PRO A O 1
ATOM 727 N N . TYR A 1 90 ? -28.769 -24.125 37.759 1.00 45.62 90 TYR A N 1
ATOM 728 C CA . TYR A 1 90 ? -29.762 -24.298 38.819 1.00 45.62 90 TYR A CA 1
ATOM 729 C C . TYR A 1 90 ? -30.477 -22.958 39.039 1.00 45.62 90 TYR A C 1
ATOM 731 O O . TYR A 1 90 ? -29.928 -22.054 39.665 1.00 45.62 90 TYR A O 1
ATOM 739 N N . GLY A 1 91 ? -31.689 -22.808 38.505 1.00 49.81 91 GLY A N 1
ATOM 740 C CA . GLY A 1 91 ? -32.456 -21.577 38.673 1.00 49.81 91 GLY A CA 1
ATOM 741 C C . GLY A 1 91 ? -33.842 -21.633 38.041 1.00 49.81 91 GLY A C 1
ATOM 742 O O . GLY A 1 91 ? -33.970 -21.515 36.833 1.00 49.81 91 GLY A O 1
ATOM 743 N N . VAL A 1 92 ? -34.845 -21.826 38.902 1.00 46.34 92 VAL A N 1
ATOM 744 C CA . VAL A 1 92 ? -36.260 -21.401 38.823 1.00 46.34 92 VAL A CA 1
ATOM 745 C C . VAL A 1 92 ? -36.884 -21.340 37.416 1.00 46.34 92 VAL A C 1
ATOM 747 O O . VAL A 1 92 ? -36.638 -20.430 36.631 1.00 46.34 92 VAL A O 1
ATOM 750 N N . GLY A 1 93 ? -37.743 -22.321 37.122 1.00 44.44 93 GLY A N 1
ATOM 751 C CA . GLY A 1 93 ? -38.338 -22.535 35.806 1.00 44.44 93 GLY A CA 1
ATOM 752 C C . GLY A 1 93 ? -39.232 -21.398 35.313 1.00 44.44 93 GLY A C 1
ATOM 753 O O . GLY A 1 93 ? -40.288 -21.127 35.880 1.00 44.44 93 GLY A O 1
ATOM 754 N N . PHE A 1 94 ? -38.859 -20.833 34.169 1.00 51.72 94 PHE A N 1
ATOM 755 C CA . PHE A 1 94 ? -39.778 -20.140 33.276 1.00 51.72 94 PHE A CA 1
ATOM 756 C C . PHE A 1 94 ? -39.996 -21.040 32.057 1.00 51.72 94 PHE A C 1
ATOM 758 O O . PHE A 1 94 ? -39.078 -21.287 31.275 1.00 51.72 94 PHE A O 1
ATOM 765 N N . ALA A 1 95 ? -41.198 -21.607 31.938 1.00 52.69 95 ALA A N 1
ATOM 766 C CA . ALA A 1 95 ? -41.558 -22.461 30.814 1.00 52.69 95 ALA A CA 1
ATOM 767 C C . ALA A 1 95 ? -41.622 -21.633 29.524 1.00 52.69 95 ALA A C 1
ATOM 769 O O . ALA A 1 95 ? -42.302 -20.610 29.455 1.00 52.69 95 ALA A O 1
ATOM 770 N N . ASN A 1 96 ? -40.908 -22.091 28.499 1.00 48.59 96 ASN A N 1
ATOM 771 C CA . ASN A 1 96 ? -40.864 -21.447 27.194 1.00 48.59 96 ASN A CA 1
ATOM 772 C C . ASN A 1 96 ? -42.215 -21.673 26.465 1.00 48.59 96 ASN A C 1
ATOM 774 O O . ASN A 1 96 ? -42.624 -22.828 26.331 1.00 48.59 96 ASN A O 1
ATOM 778 N N . PRO A 1 97 ? -42.925 -20.642 25.962 1.00 55.44 97 PRO A N 1
ATOM 779 C CA . PRO A 1 97 ? -44.278 -20.793 25.394 1.00 55.44 97 PRO A CA 1
ATOM 780 C C . PRO A 1 97 ? -44.376 -21.763 24.204 1.00 55.44 97 PRO A C 1
ATOM 782 O O . PRO A 1 97 ? -45.442 -22.304 23.908 1.00 55.44 97 PRO A O 1
ATOM 785 N N . GLN A 1 98 ? -43.257 -22.013 23.523 1.00 54.03 98 GLN A N 1
ATOM 786 C CA . GLN A 1 98 ? -43.188 -22.884 22.348 1.00 54.03 98 GLN A CA 1
ATOM 787 C C . GLN A 1 98 ? -43.320 -24.377 22.694 1.00 54.03 98 GLN A C 1
ATOM 789 O O . GLN A 1 98 ? -43.897 -25.131 21.910 1.00 54.03 98 GLN A O 1
ATOM 794 N N . THR A 1 99 ? -42.865 -24.820 23.873 1.00 58.53 99 THR A N 1
ATOM 795 C CA . THR A 1 99 ? -42.978 -26.235 24.280 1.00 58.53 99 THR A CA 1
ATOM 796 C C . THR A 1 99 ? -44.394 -26.606 24.734 1.00 58.53 99 THR A C 1
ATOM 798 O O . THR A 1 99 ? -44.802 -27.763 24.608 1.00 58.53 99 THR A O 1
ATOM 801 N N . MET A 1 100 ? -45.194 -25.630 25.181 1.00 54.25 100 MET A N 1
ATOM 802 C CA . MET A 1 100 ? -46.611 -25.844 25.512 1.00 54.25 100 MET A CA 1
ATOM 803 C C . MET A 1 100 ? -47.472 -26.078 24.268 1.00 54.25 100 MET A C 1
ATOM 805 O O . MET A 1 100 ? -48.343 -26.943 24.270 1.00 54.25 100 MET A O 1
ATOM 809 N N . HIS A 1 101 ? -47.208 -25.355 23.177 1.00 55.50 101 HIS A N 1
ATOM 810 C CA . HIS A 1 101 ? -47.979 -25.519 21.944 1.00 55.50 101 HIS A CA 1
ATOM 811 C C . HIS A 1 101 ? -47.781 -26.932 21.365 1.00 55.50 101 HIS A C 1
ATOM 813 O O . HIS A 1 101 ? -48.742 -27.608 21.009 1.00 55.50 101 HIS A O 1
ATOM 819 N N . GLN A 1 102 ? -46.541 -27.433 21.377 1.00 54.72 102 GLN A N 1
ATOM 820 C CA . GLN A 1 102 ? -46.199 -28.755 20.846 1.00 54.72 102 GLN A CA 1
ATOM 821 C C . GLN A 1 102 ? -46.810 -29.914 21.657 1.00 54.72 102 GLN A C 1
ATOM 823 O O . GLN A 1 102 ? -47.277 -30.893 21.074 1.00 54.72 102 GLN A O 1
ATOM 828 N N . SER A 1 103 ? -46.879 -29.779 22.985 1.00 57.50 103 SER A N 1
ATOM 829 C CA . SER A 1 103 ? -47.520 -30.776 23.856 1.00 57.50 103 SER A CA 1
ATOM 830 C C . SER A 1 103 ? -49.051 -30.772 23.731 1.00 57.50 103 SER A C 1
ATOM 832 O O . SER A 1 103 ? -49.660 -31.842 23.752 1.00 57.50 103 SER A O 1
ATOM 834 N N . MET A 1 104 ? -49.684 -29.617 23.485 1.00 53.94 104 MET A N 1
ATOM 835 C CA . MET A 1 104 ? -51.127 -29.554 23.199 1.00 53.94 104 MET A CA 1
ATOM 836 C C . MET A 1 104 ? -51.502 -30.210 21.858 1.00 53.94 104 MET A C 1
ATOM 838 O O . MET A 1 104 ? -52.523 -30.896 21.783 1.00 53.94 104 MET A O 1
ATOM 842 N N . TYR A 1 105 ? -50.678 -30.078 20.809 1.00 57.41 105 TYR A N 1
ATOM 843 C CA . TYR A 1 105 ? -50.942 -30.752 19.526 1.00 57.41 105 TYR A CA 1
ATOM 844 C C . TYR A 1 105 ? -50.831 -32.277 19.604 1.00 57.41 105 TYR A C 1
ATOM 846 O O . TYR A 1 105 ? -51.549 -32.977 18.889 1.00 57.41 105 TYR A O 1
ATOM 854 N N . GLN A 1 106 ? -49.949 -32.812 20.452 1.00 54.28 106 GLN A N 1
ATOM 855 C CA . GLN A 1 106 ? -49.865 -34.259 20.674 1.00 54.28 106 GLN A CA 1
ATOM 856 C C . GLN A 1 106 ? -51.025 -34.776 21.530 1.00 54.28 106 GLN A C 1
ATOM 858 O O . GLN A 1 106 ? -51.572 -35.833 21.224 1.00 54.28 106 GLN A O 1
ATOM 863 N N . ALA A 1 107 ? -51.465 -34.012 22.536 1.00 54.25 107 ALA A N 1
ATOM 864 C CA . ALA A 1 107 ? -52.611 -34.389 23.364 1.00 54.25 107 ALA A CA 1
ATOM 865 C C . ALA A 1 107 ? -53.935 -34.435 22.572 1.00 54.25 107 ALA A C 1
ATOM 867 O O . ALA A 1 107 ? -54.723 -35.361 22.756 1.00 54.25 107 ALA A O 1
ATOM 868 N N . ASN A 1 108 ? -54.164 -33.501 21.639 1.00 48.62 108 ASN A N 1
ATOM 869 C CA . ASN A 1 108 ? -55.386 -33.489 20.822 1.00 48.62 108 ASN A CA 1
ATOM 870 C C . ASN A 1 108 ? -55.478 -34.656 19.821 1.00 48.62 108 ASN A C 1
ATOM 872 O O . ASN A 1 108 ? -56.582 -35.090 19.496 1.00 48.62 108 ASN A O 1
ATOM 876 N N . GLN A 1 109 ? -54.349 -35.210 19.366 1.00 49.16 109 GLN A N 1
ATOM 877 C CA . GLN A 1 109 ? -54.341 -36.372 18.463 1.00 49.16 109 GLN A CA 1
ATOM 878 C C . GLN A 1 109 ? -54.746 -37.676 19.166 1.00 49.16 109 GLN A C 1
ATOM 880 O O . GLN A 1 109 ? -55.310 -38.564 18.532 1.00 49.16 109 GLN A O 1
ATOM 885 N N . ALA A 1 110 ? -54.510 -37.786 20.477 1.00 53.28 110 ALA A N 1
ATOM 886 C CA . ALA A 1 110 ? -54.861 -38.976 21.251 1.00 53.28 110 ALA A CA 1
ATOM 887 C C . ALA A 1 110 ? -56.360 -39.066 21.595 1.00 53.28 110 ALA A C 1
ATOM 889 O O . ALA A 1 110 ? -56.845 -40.146 21.925 1.00 53.28 110 ALA A O 1
ATOM 890 N N . ILE A 1 111 ? -57.095 -37.950 21.525 1.00 53.75 111 ILE A N 1
ATOM 891 C CA . ILE A 1 111 ? -58.507 -37.884 21.938 1.00 53.75 111 ILE A CA 1
ATOM 892 C C . ILE A 1 111 ? -59.472 -38.052 20.751 1.00 53.75 111 ILE A C 1
ATOM 894 O O . ILE A 1 111 ? -60.616 -38.450 20.959 1.00 53.75 111 ILE A O 1
ATOM 898 N N . ASN A 1 112 ? -59.046 -37.818 19.503 1.00 52.25 112 ASN A N 1
ATOM 899 C CA . ASN A 1 112 ? -59.940 -37.949 18.348 1.00 52.25 112 ASN A CA 1
ATOM 900 C C . ASN A 1 112 ? -59.222 -38.494 17.095 1.00 52.25 112 ASN A C 1
ATOM 902 O O . ASN A 1 112 ? -58.687 -37.717 16.303 1.00 52.25 112 ASN A O 1
ATOM 906 N N . PRO A 1 113 ? -59.215 -39.822 16.873 1.00 55.19 113 PRO A N 1
ATOM 907 C CA . PRO A 1 113 ? -58.434 -40.446 15.803 1.00 55.19 113 PRO A CA 1
ATOM 908 C C . PRO A 1 113 ? -58.964 -40.209 14.374 1.00 55.19 113 PRO A C 1
ATOM 910 O O . PRO A 1 113 ? -58.372 -40.725 13.434 1.00 55.19 113 PRO A O 1
ATOM 913 N N . ASN A 1 114 ? -60.045 -39.438 14.177 1.00 55.28 114 ASN A N 1
ATOM 914 C CA . ASN A 1 114 ? -60.672 -39.235 12.858 1.00 55.28 114 ASN A CA 1
ATOM 915 C C . ASN A 1 114 ? -60.739 -37.775 12.368 1.00 55.28 114 ASN A C 1
ATOM 917 O O . ASN A 1 114 ? -61.501 -37.466 11.450 1.00 55.28 114 ASN A O 1
ATOM 921 N N . MET A 1 115 ? -59.932 -36.857 12.909 1.00 51.84 115 MET A N 1
ATOM 922 C CA . MET A 1 115 ? -59.800 -35.525 12.304 1.00 51.84 115 MET A CA 1
ATOM 923 C C . MET A 1 115 ? -58.917 -35.579 11.049 1.00 51.84 115 MET A C 1
ATOM 925 O O . MET A 1 115 ? -57.694 -35.638 11.133 1.00 51.84 115 MET A O 1
ATOM 929 N N . ASN A 1 116 ? -59.550 -35.535 9.872 1.00 53.03 116 ASN A N 1
ATOM 930 C CA . ASN A 1 116 ? -58.871 -35.283 8.602 1.00 53.03 116 ASN A CA 1
ATOM 931 C C . ASN A 1 116 ? -58.309 -33.843 8.606 1.00 53.03 116 ASN A C 1
ATOM 933 O O . ASN A 1 116 ? -59.099 -32.898 8.675 1.00 53.03 116 ASN A O 1
ATOM 937 N N . PRO A 1 117 ? -56.982 -33.644 8.497 1.00 56.50 117 PRO A N 1
ATOM 938 C CA . PRO A 1 117 ? -56.360 -32.322 8.592 1.00 56.50 117 PRO A CA 1
ATOM 939 C C . PRO A 1 117 ? -56.680 -31.371 7.422 1.00 56.50 117 PRO A C 1
ATOM 941 O O . PRO A 1 117 ? -56.290 -30.210 7.477 1.00 56.50 117 PRO A O 1
ATOM 944 N N . ASN A 1 118 ? -57.406 -31.821 6.389 1.00 53.06 118 ASN A N 1
ATOM 945 C CA . ASN A 1 118 ? -57.752 -31.015 5.209 1.00 53.06 118 ASN A CA 1
ATOM 946 C C . ASN A 1 118 ? -59.227 -30.564 5.133 1.00 53.06 118 ASN A C 1
ATOM 948 O O . ASN A 1 118 ? -59.696 -30.187 4.057 1.00 53.06 118 ASN A O 1
ATOM 952 N N . MET A 1 119 ? -59.988 -30.573 6.232 1.00 50.50 119 MET A N 1
ATOM 953 C CA . MET A 1 119 ? -61.333 -29.979 6.216 1.00 50.50 119 MET A CA 1
ATOM 954 C C . MET A 1 119 ? -61.267 -28.445 6.217 1.00 50.50 119 MET A C 1
ATOM 956 O O . MET A 1 119 ? -60.806 -27.819 7.167 1.00 50.50 119 MET A O 1
ATOM 960 N N . ASN A 1 120 ? -61.759 -27.844 5.131 1.00 46.44 120 ASN A N 1
ATOM 961 C CA . ASN A 1 120 ? -61.913 -26.401 4.976 1.00 46.44 120 ASN A CA 1
ATOM 962 C C . ASN A 1 120 ? -62.893 -25.849 6.041 1.00 46.44 120 ASN A C 1
ATOM 964 O O . ASN A 1 120 ? -64.048 -26.283 6.067 1.00 46.44 120 ASN A O 1
ATOM 968 N N . PRO A 1 121 ? -62.490 -24.882 6.887 1.00 50.84 121 PRO A N 1
ATOM 969 C CA . PRO A 1 121 ? -63.333 -24.349 7.962 1.00 50.84 121 PRO A CA 1
ATOM 970 C C . PRO A 1 121 ? -64.599 -23.607 7.486 1.00 50.84 121 PRO A C 1
ATOM 972 O O . PRO A 1 121 ? -65.492 -23.358 8.293 1.00 50.84 121 PRO A O 1
ATOM 975 N N . ASN A 1 122 ? -64.746 -23.315 6.188 1.00 43.91 122 ASN A N 1
ATOM 976 C CA . ASN A 1 122 ? -65.926 -22.628 5.641 1.00 43.91 122 ASN A CA 1
ATOM 977 C C . ASN A 1 122 ? -67.174 -23.510 5.412 1.00 43.91 122 ASN A C 1
ATOM 979 O O . ASN A 1 122 ? -68.147 -23.034 4.837 1.00 43.91 122 ASN A O 1
ATOM 983 N N . LEU A 1 123 ? -67.193 -24.766 5.869 1.00 48.41 123 LEU A N 1
ATOM 984 C CA . LEU A 1 123 ? -68.369 -25.652 5.770 1.00 48.41 123 LEU A CA 1
ATOM 985 C C . LEU A 1 123 ? -69.186 -25.784 7.072 1.00 48.41 123 LEU A C 1
ATOM 987 O O . LEU A 1 123 ? -70.160 -26.528 7.098 1.00 48.41 123 LEU A O 1
ATOM 991 N N . ILE A 1 124 ? -68.842 -25.055 8.143 1.00 50.53 124 ILE A N 1
ATOM 992 C CA . ILE A 1 124 ? -69.543 -25.158 9.445 1.00 50.53 124 ILE A CA 1
ATOM 993 C C . ILE A 1 124 ? -70.714 -24.157 9.587 1.00 50.53 124 ILE A C 1
ATOM 995 O O . ILE A 1 124 ? -71.502 -24.245 10.525 1.00 50.53 124 ILE A O 1
ATOM 999 N N . MET A 1 125 ? -70.929 -23.255 8.624 1.00 46.66 125 MET A N 1
ATOM 1000 C CA . MET A 1 125 ? -72.102 -22.367 8.606 1.00 46.66 125 MET A CA 1
ATOM 1001 C C . MET A 1 125 ? -72.814 -22.400 7.256 1.00 46.66 125 MET A C 1
ATOM 1003 O O . MET A 1 125 ? -72.523 -21.611 6.365 1.00 46.66 125 MET A O 1
ATOM 1007 N N . GLY A 1 126 ? -73.793 -23.293 7.120 1.00 45.00 126 GLY A N 1
ATOM 1008 C CA . GLY A 1 126 ? -74.742 -23.230 6.014 1.00 45.00 126 GLY A CA 1
ATOM 1009 C C . GLY A 1 126 ? -75.463 -24.542 5.769 1.00 45.00 126 GLY A C 1
ATOM 1010 O O . GLY A 1 126 ? -74.998 -25.332 4.960 1.00 45.00 126 GLY A O 1
ATOM 1011 N N . THR A 1 127 ? -76.580 -24.757 6.472 1.00 43.78 127 THR A N 1
ATOM 1012 C CA . THR A 1 127 ? -77.857 -25.342 5.988 1.00 43.78 127 THR A CA 1
ATOM 1013 C C . THR A 1 127 ? -78.693 -25.858 7.170 1.00 43.78 127 THR A C 1
ATOM 1015 O O . THR A 1 127 ? -78.862 -27.050 7.389 1.00 43.78 127 THR A O 1
ATOM 1018 N N . GLN A 1 128 ? -79.292 -24.932 7.927 1.00 43.59 128 GLN A N 1
ATOM 1019 C CA . GLN A 1 128 ? -80.712 -25.120 8.228 1.00 43.59 128 GLN A CA 1
ATOM 1020 C C . GLN A 1 128 ? -81.460 -24.754 6.944 1.00 43.59 128 GLN A C 1
ATOM 1022 O O . GLN A 1 128 ? -81.374 -23.594 6.545 1.00 43.59 128 GLN A O 1
ATOM 1027 N N . GLN A 1 129 ? -82.126 -25.717 6.299 1.00 38.72 129 GLN A N 1
ATOM 1028 C CA . GLN A 1 129 ? -83.437 -25.574 5.638 1.00 38.72 129 GLN A CA 1
ATOM 1029 C C . GLN A 1 129 ? -83.763 -26.796 4.758 1.00 38.72 129 GLN A C 1
ATOM 1031 O O . GLN A 1 129 ? -82.925 -27.215 3.968 1.00 38.72 129 GLN A O 1
ATOM 1036 N N . GLN A 1 130 ? -85.034 -27.223 4.848 1.00 37.56 130 GLN A N 1
ATOM 1037 C CA . GLN A 1 130 ? -85.782 -28.196 4.019 1.00 37.56 130 GLN A CA 1
ATOM 1038 C C . GLN A 1 130 ? -85.550 -29.674 4.399 1.00 37.56 130 GLN A C 1
ATOM 1040 O O . GLN A 1 130 ? -84.416 -30.133 4.403 1.00 37.56 130 GLN A O 1
ATOM 1045 N N . SER A 1 131 ? -86.553 -30.477 4.771 1.00 40.59 131 SER A N 1
ATOM 1046 C CA . SER A 1 131 ? -88.025 -30.380 4.721 1.00 40.59 131 SER A CA 1
ATOM 1047 C C . SER A 1 131 ? -88.650 -31.100 5.914 1.00 40.59 131 SER A C 1
ATOM 1049 O O . SER A 1 131 ? -88.006 -32.0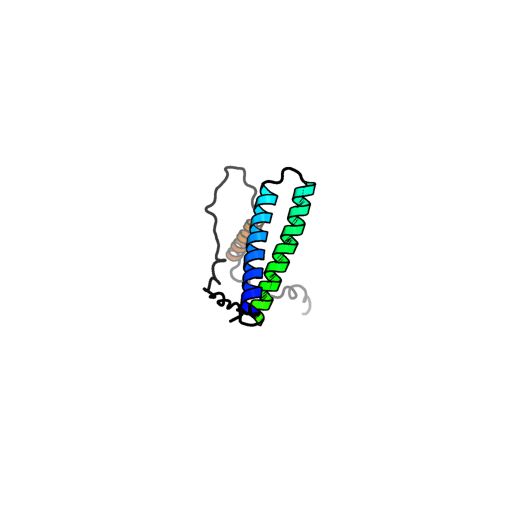42 6.426 1.00 40.59 131 SER A O 1
#

Radius of gyration: 34.91 Å; chains: 1; bounding box: 114×53×61 Å

Sequence (131 aa):
MMNKLDDRDILTDCLEDAKWGSSSYHMAILEAANEPIRNTLLQLHNDELMLQKNIFEMMHQRGFYPVEPATRTATHQQTQTRQEPGYQPYGVGFANPQTMHQSMYQANQAINPNMNPNMNPNLIMGTQQQS